Protein AF-A0A2L2Z3Y8-F1 (afdb_monomer_lite)

Foldseek 3Di:
DPPLPPDDDDPPPDDDPDPVDDDPDDDDWDQDDPNHGADPRAKWFDLDHPDDTDRDDDPNGPDIDIDD

Structure (mmCIF, N/CA/C/O backbone):
data_AF-A0A2L2Z3Y8-F1
#
_entry.id   AF-A0A2L2Z3Y8-F1
#
loop_
_atom_site.group_PDB
_atom_site.id
_atom_site.type_symbol
_atom_site.label_atom_id
_atom_site.label_alt_id
_atom_site.label_comp_id
_atom_site.label_asym_id
_atom_site.label_entity_id
_atom_site.label_seq_id
_atom_site.pdbx_PDB_ins_code
_atom_site.Cartn_x
_atom_site.Cartn_y
_atom_site.Cartn_z
_atom_site.occupancy
_atom_site.B_iso_or_equiv
_atom_site.auth_seq_id
_atom_site.auth_comp_id
_atom_site.auth_asym_id
_atom_site.auth_atom_id
_atom_site.pdbx_PDB_model_num
ATOM 1 N N . SER A 1 1 ? 5.728 -3.359 -1.026 1.00 79.69 1 SER A N 1
ATOM 2 C CA . SER A 1 1 ? 5.904 -4.798 -0.739 1.00 79.69 1 SER A CA 1
ATOM 3 C C . SER A 1 1 ? 4.884 -5.588 -1.539 1.00 79.69 1 SER A C 1
ATOM 5 O O . SER A 1 1 ? 3.951 -4.984 -2.060 1.00 79.69 1 SER A O 1
ATOM 7 N N . SER A 1 2 ? 5.068 -6.901 -1.681 1.00 83.69 2 SER A N 1
ATOM 8 C CA . SER A 1 2 ? 4.098 -7.809 -2.309 1.00 83.69 2 SER A CA 1
ATOM 9 C C . SER A 1 2 ? 2.731 -7.762 -1.613 1.00 83.69 2 SER A C 1
ATOM 11 O O . SER A 1 2 ? 2.593 -7.217 -0.518 1.00 83.69 2 SER A O 1
ATOM 13 N N . ALA A 1 3 ? 1.700 -8.333 -2.240 1.00 81.38 3 ALA A N 1
ATOM 14 C CA . ALA A 1 3 ? 0.334 -8.306 -1.709 1.00 81.38 3 ALA A CA 1
ATOM 15 C C . ALA A 1 3 ? 0.187 -8.996 -0.336 1.00 81.38 3 ALA A C 1
ATOM 17 O O . ALA A 1 3 ? -0.627 -8.556 0.477 1.00 81.38 3 ALA A O 1
ATOM 18 N N . ASP A 1 4 ? 0.991 -10.024 -0.063 1.00 82.00 4 ASP A N 1
ATOM 19 C CA . ASP A 1 4 ? 1.129 -10.684 1.247 1.00 82.00 4 ASP A CA 1
ATOM 20 C C . ASP A 1 4 ? 2.084 -9.938 2.202 1.00 82.00 4 ASP A C 1
ATOM 22 O O . ASP A 1 4 ? 2.196 -10.272 3.377 1.00 82.00 4 ASP A O 1
ATOM 26 N N . GLY A 1 5 ? 2.764 -8.910 1.693 1.00 79.25 5 GLY A N 1
ATOM 27 C CA . GLY A 1 5 ? 3.701 -8.056 2.402 1.00 79.25 5 GLY A CA 1
ATOM 28 C C . GLY A 1 5 ? 5.062 -8.683 2.712 1.00 79.25 5 GLY A C 1
ATOM 29 O O . GLY A 1 5 ? 5.893 -8.014 3.323 1.00 79.25 5 GLY A O 1
ATOM 30 N N . VAL A 1 6 ? 5.316 -9.920 2.283 1.00 82.56 6 VAL A N 1
ATOM 31 C CA . VAL A 1 6 ? 6.528 -10.681 2.638 1.00 82.56 6 VAL A CA 1
ATOM 32 C C . VAL A 1 6 ? 7.753 -10.213 1.848 1.00 82.56 6 VAL A C 1
ATOM 34 O O . VAL A 1 6 ? 8.872 -10.223 2.359 1.00 82.56 6 VAL A O 1
ATOM 37 N N . VAL A 1 7 ? 7.554 -9.768 0.607 1.00 86.38 7 VAL A N 1
ATOM 38 C CA . VAL A 1 7 ? 8.630 -9.343 -0.292 1.00 86.38 7 VAL A CA 1
ATOM 39 C C . VAL A 1 7 ? 8.675 -7.822 -0.357 1.00 86.38 7 VAL A C 1
ATOM 41 O O . VAL A 1 7 ? 7.672 -7.164 -0.644 1.00 86.38 7 VAL A O 1
ATOM 44 N N . SER A 1 8 ? 9.848 -7.235 -0.117 1.00 84.44 8 SER A N 1
ATOM 45 C CA . SER A 1 8 ? 10.053 -5.805 -0.352 1.00 84.44 8 SER A CA 1
ATOM 46 C C . SER A 1 8 ? 10.076 -5.525 -1.856 1.00 84.44 8 SER A C 1
ATOM 48 O O . SER A 1 8 ? 10.829 -6.149 -2.595 1.00 84.44 8 SER A O 1
ATOM 50 N N . LEU A 1 9 ? 9.238 -4.587 -2.291 1.00 85.25 9 LEU A N 1
ATOM 51 C CA . LEU A 1 9 ? 9.120 -4.131 -3.677 1.00 85.25 9 LEU A CA 1
ATOM 52 C C . LEU A 1 9 ? 9.108 -2.599 -3.637 1.00 85.25 9 LEU A C 1
ATOM 54 O O . LEU A 1 9 ? 8.025 -2.014 -3.527 1.00 85.25 9 LEU A O 1
ATOM 58 N N . PRO A 1 10 ? 10.282 -1.955 -3.537 1.00 84.56 10 PRO A N 1
ATOM 59 C CA . PRO A 1 10 ? 10.376 -0.506 -3.608 1.00 84.56 10 PRO A CA 1
ATOM 60 C C . PRO A 1 10 ? 10.051 -0.030 -5.028 1.00 84.56 10 PRO A C 1
ATOM 62 O O . PRO A 1 10 ? 10.337 -0.717 -6.004 1.00 84.56 10 PRO A O 1
ATOM 65 N N . LEU A 1 11 ? 9.454 1.158 -5.123 1.00 83.25 11 LEU A N 1
ATOM 66 C CA . LEU A 1 11 ? 9.256 1.839 -6.404 1.00 83.25 11 LEU A CA 1
ATOM 67 C C . LEU A 1 11 ? 10.609 2.186 -7.041 1.00 83.25 11 LEU A C 1
ATOM 69 O O . LEU A 1 11 ? 10.824 2.034 -8.241 1.00 83.25 11 LEU A O 1
ATOM 73 N N . GLU A 1 12 ? 11.537 2.630 -6.194 1.00 80.56 12 GLU A N 1
ATOM 74 C CA . GLU A 1 12 ? 12.914 2.902 -6.567 1.00 80.56 12 GLU A CA 1
ATOM 75 C C . GLU A 1 12 ? 13.615 1.597 -6.961 1.00 80.56 12 GLU A C 1
ATOM 77 O O . GLU A 1 12 ? 13.676 0.645 -6.183 1.00 80.56 12 GLU A O 1
ATOM 82 N N . GLY A 1 13 ? 14.135 1.553 -8.188 1.00 74.75 13 GLY A N 1
ATOM 83 C CA . GLY A 1 13 ? 14.797 0.367 -8.726 1.00 74.75 13 GLY A CA 1
ATOM 84 C C . GLY A 1 13 ? 13.858 -0.667 -9.353 1.00 74.75 13 GLY A C 1
ATOM 85 O O . GLY A 1 13 ? 14.310 -1.774 -9.647 1.00 74.75 13 GLY A O 1
ATOM 86 N N . PHE A 1 14 ? 12.584 -0.334 -9.593 1.00 81.88 14 PHE A N 1
ATOM 87 C CA . PHE A 1 14 ? 11.752 -1.130 -10.492 1.00 81.88 14 PHE A CA 1
ATOM 88 C C . PHE A 1 14 ? 12.165 -0.866 -11.946 1.00 81.88 14 PHE A C 1
ATOM 90 O O . PHE A 1 14 ? 12.019 0.245 -12.453 1.00 81.88 14 P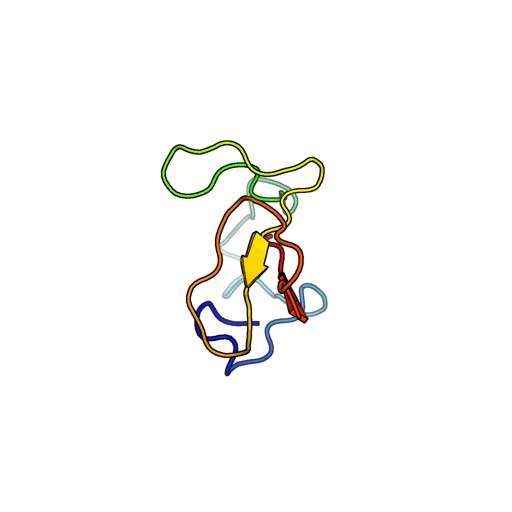HE A O 1
ATOM 97 N N . TYR A 1 15 ? 12.687 -1.893 -12.616 1.00 81.12 15 TYR A N 1
ATOM 98 C CA . TYR A 1 15 ? 13.092 -1.830 -14.020 1.00 81.12 15 TYR A CA 1
ATOM 99 C C . TYR A 1 15 ? 12.192 -2.718 -14.867 1.00 81.12 15 TYR A C 1
ATOM 101 O O . TYR A 1 15 ? 11.830 -3.824 -14.459 1.00 81.12 15 TYR A O 1
ATOM 109 N N . LEU A 1 16 ? 11.877 -2.254 -16.076 1.00 82.50 16 LEU A N 1
ATOM 110 C CA . LEU A 1 16 ? 11.161 -3.072 -17.045 1.00 82.50 16 LEU A CA 1
ATOM 111 C C . LEU A 1 16 ? 11.994 -4.320 -17.396 1.00 82.50 16 LEU A C 1
ATOM 113 O O . LEU A 1 16 ? 13.216 -4.215 -17.540 1.00 82.50 16 LEU A O 1
ATOM 117 N N . PRO A 1 17 ? 11.363 -5.498 -17.576 1.00 84.44 17 PRO A N 1
ATOM 118 C CA . PRO A 1 17 ? 12.085 -6.746 -17.837 1.00 84.44 17 PRO A CA 1
ATOM 119 C C . PRO A 1 17 ? 12.970 -6.712 -19.091 1.00 84.44 17 PRO A C 1
ATOM 121 O O . PRO A 1 17 ? 13.935 -7.468 -19.193 1.00 84.44 17 PRO A O 1
ATOM 124 N N . SER A 1 18 ? 12.641 -5.863 -20.070 1.00 85.19 18 SER A N 1
ATOM 125 C CA . SER A 1 18 ? 13.456 -5.638 -21.264 1.00 85.19 18 SER A CA 1
ATOM 126 C C . SER A 1 18 ? 13.125 -4.298 -21.925 1.00 85.19 18 SER A C 1
ATOM 128 O O . SER A 1 18 ? 12.112 -3.681 -21.615 1.00 85.19 18 SER A O 1
ATOM 130 N N . LYS A 1 19 ? 13.948 -3.895 -22.903 1.00 78.38 19 LYS A N 1
ATOM 131 C CA . LYS A 1 19 ? 13.738 -2.693 -23.735 1.00 78.38 19 LYS A CA 1
ATOM 132 C C . LYS A 1 19 ? 12.559 -2.796 -24.712 1.00 78.38 19 LYS A C 1
ATOM 134 O O . LYS A 1 19 ? 12.297 -1.844 -25.429 1.00 78.38 19 LYS A O 1
ATOM 139 N N . CYS A 1 20 ? 11.918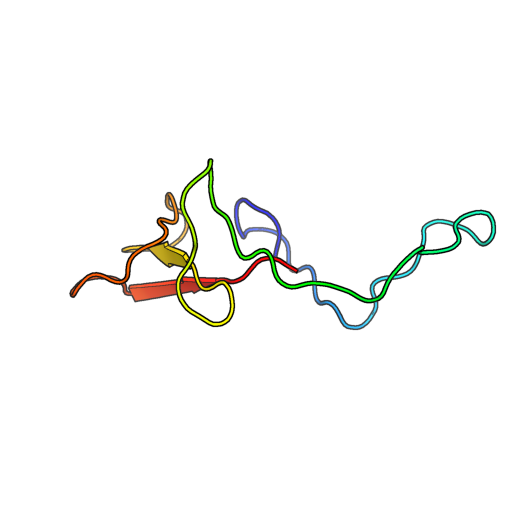 -3.961 -24.805 1.00 85.50 20 CYS A N 1
ATOM 140 C CA . CYS A 1 20 ? 10.729 -4.167 -25.636 1.00 85.50 20 CYS A CA 1
ATOM 141 C C . CYS A 1 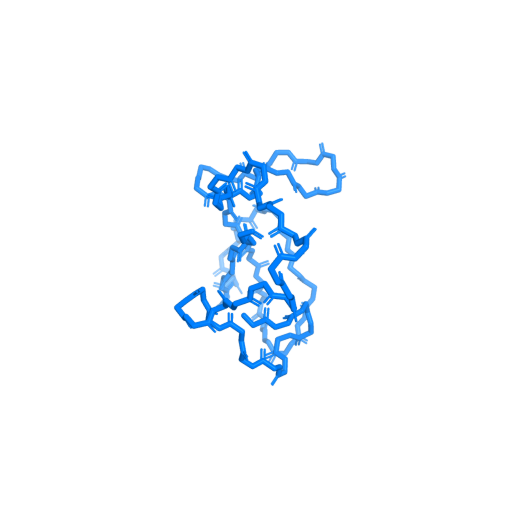20 ? 9.433 -3.797 -24.902 1.00 85.50 20 CYS A C 1
ATOM 143 O O . CYS A 1 20 ? 8.357 -3.947 -25.469 1.00 85.50 20 CYS A O 1
ATOM 145 N N . TRP A 1 21 ? 9.544 -3.393 -23.636 1.00 79.56 21 TRP A N 1
ATOM 146 C CA . TRP A 1 21 ? 8.460 -2.807 -22.871 1.00 79.56 21 TRP A CA 1
ATOM 147 C C . TRP A 1 21 ? 8.657 -1.297 -22.857 1.00 79.56 21 TRP A C 1
ATOM 149 O O . TRP A 1 21 ? 9.713 -0.825 -22.438 1.00 79.56 21 TRP A O 1
ATOM 159 N N . ASP A 1 22 ? 7.628 -0.575 -23.269 1.00 76.19 22 ASP A N 1
ATOM 160 C CA . ASP A 1 22 ? 7.451 0.837 -22.972 1.00 76.19 22 ASP A CA 1
ATOM 161 C C . ASP A 1 22 ? 6.347 0.901 -21.910 1.00 76.19 22 ASP A C 1
ATOM 163 O O . ASP A 1 22 ? 5.286 0.297 -22.074 1.00 76.19 22 ASP A O 1
ATOM 167 N N . GLY A 1 23 ? 6.628 1.516 -20.761 1.00 73.75 23 GLY A N 1
ATOM 168 C CA . GLY A 1 23 ? 5.581 1.789 -19.779 1.00 73.75 23 GLY A CA 1
ATOM 169 C C . GLY A 1 23 ? 4.689 2.889 -20.339 1.00 73.75 23 GLY A C 1
ATOM 170 O O . GLY A 1 23 ? 5.206 3.954 -20.665 1.00 73.75 23 GLY A O 1
ATOM 171 N N . ASP A 1 24 ? 3.391 2.628 -20.483 1.00 73.25 24 ASP A N 1
ATOM 172 C CA . ASP A 1 24 ? 2.467 3.597 -21.087 1.00 73.25 24 ASP A CA 1
ATOM 173 C C . ASP A 1 24 ? 2.287 4.856 -20.220 1.00 73.25 24 ASP A C 1
ATOM 175 O O . ASP A 1 24 ? 2.082 5.944 -20.755 1.00 73.25 24 ASP A O 1
ATOM 179 N N . GLU A 1 25 ? 2.385 4.733 -18.890 1.00 76.25 25 GLU A N 1
ATOM 180 C CA . GLU A 1 25 ? 2.089 5.818 -17.948 1.00 76.25 25 GLU A CA 1
ATOM 181 C C . GLU A 1 25 ? 3.002 5.798 -16.711 1.00 76.25 25 GLU A C 1
ATOM 183 O O . GLU A 1 25 ? 3.607 4.777 -16.362 1.00 76.25 25 GLU A O 1
ATOM 188 N N . ASP A 1 26 ? 3.088 6.950 -16.040 1.00 84.75 26 ASP A N 1
ATOM 189 C CA . ASP A 1 26 ? 3.684 7.053 -14.710 1.00 84.75 26 ASP A CA 1
ATOM 190 C C . ASP A 1 26 ? 2.902 6.196 -13.703 1.00 84.75 26 ASP A C 1
ATOM 192 O O . ASP A 1 26 ? 1.710 5.931 -13.857 1.00 84.75 26 ASP A O 1
ATOM 196 N N . TRP A 1 27 ? 3.574 5.788 -12.627 1.00 85.69 27 TRP A N 1
ATOM 197 C CA . TRP A 1 27 ? 2.929 5.063 -11.536 1.00 85.69 27 TRP A CA 1
ATOM 198 C C . TRP A 1 27 ? 1.736 5.843 -10.984 1.00 85.69 27 TRP A C 1
ATOM 200 O O . TRP A 1 27 ? 1.878 6.998 -10.568 1.00 85.69 27 TRP A O 1
ATOM 210 N N . TYR A 1 28 ? 0.578 5.191 -10.930 1.00 88.62 28 TYR A N 1
ATOM 211 C CA . TYR A 1 28 ? -0.635 5.760 -10.358 1.00 88.62 28 TYR A CA 1
ATOM 212 C C . TYR A 1 28 ? -0.855 5.209 -8.952 1.00 88.62 28 TYR A C 1
ATOM 214 O O . TYR A 1 28 ? -0.279 4.205 -8.564 1.00 88.62 28 TYR A O 1
ATOM 222 N N . ILE A 1 29 ? -1.656 5.886 -8.139 1.00 92.12 29 ILE A N 1
ATOM 223 C CA . ILE A 1 29 ? -2.081 5.316 -6.860 1.00 92.12 29 ILE A CA 1
ATOM 224 C C . ILE A 1 29 ? -3.462 4.719 -7.074 1.00 92.12 29 ILE A C 1
ATOM 226 O O . ILE A 1 29 ? -4.367 5.424 -7.513 1.00 92.12 29 ILE A O 1
ATOM 230 N N . GLU A 1 30 ? -3.622 3.445 -6.728 1.00 91.75 30 GLU A N 1
ATOM 231 C CA . GLU A 1 30 ? -4.925 2.790 -6.727 1.00 91.75 30 GLU A CA 1
ATOM 232 C C . GLU A 1 30 ? -5.873 3.522 -5.771 1.00 91.75 30 GLU A C 1
ATOM 234 O O . GLU A 1 30 ? -5.594 3.641 -4.575 1.00 91.75 30 GLU A O 1
ATOM 239 N N . ASP A 1 31 ? -6.997 3.999 -6.299 1.00 93.75 31 ASP A N 1
ATOM 240 C CA . ASP A 1 31 ? -8.025 4.733 -5.560 1.00 93.75 31 ASP A CA 1
ATOM 241 C C . ASP A 1 31 ? -9.284 3.889 -5.314 1.00 93.75 31 ASP A C 1
ATOM 243 O O . ASP A 1 31 ? -10.250 4.365 -4.715 1.00 93.75 31 ASP A O 1
ATOM 247 N N . ASN A 1 32 ? -9.272 2.620 -5.728 1.00 93.50 32 ASN A N 1
ATOM 248 C CA . ASN A 1 32 ? -10.380 1.698 -5.565 1.00 93.50 32 ASN A CA 1
ATOM 249 C C . ASN A 1 32 ? -9.927 0.341 -5.009 1.00 93.50 32 ASN A C 1
ATOM 251 O O . ASN A 1 32 ? -8.923 -0.238 -5.416 1.00 93.50 32 ASN A O 1
ATOM 255 N N . LEU A 1 33 ? -10.707 -0.208 -4.084 1.00 92.00 33 LEU A N 1
ATOM 256 C CA . LEU A 1 33 ? -10.527 -1.554 -3.560 1.00 92.00 33 LEU A CA 1
ATOM 257 C C . LEU A 1 33 ? -11.832 -2.335 -3.703 1.00 92.00 33 LEU A C 1
ATOM 259 O O . LEU A 1 33 ? -12.811 -2.050 -3.015 1.00 92.00 33 LEU A O 1
ATOM 263 N N . ASP A 1 34 ? -11.837 -3.336 -4.585 1.00 89.44 34 ASP A N 1
ATOM 264 C CA . ASP A 1 34 ? -12.981 -4.226 -4.835 1.00 89.44 34 ASP A CA 1
ATOM 265 C C . ASP A 1 34 ? -14.297 -3.475 -5.145 1.00 89.44 34 ASP A C 1
ATOM 267 O O . ASP A 1 34 ? -15.379 -3.838 -4.679 1.00 89.44 34 ASP A O 1
ATOM 271 N N . GLY A 1 35 ? -14.218 -2.391 -5.918 1.00 90.31 35 GLY A N 1
ATOM 272 C CA . GLY A 1 35 ? -15.353 -1.533 -6.262 1.00 90.31 35 GLY A CA 1
ATOM 273 C C . GLY A 1 35 ? -15.649 -0.441 -5.232 1.00 90.31 35 GLY A C 1
ATOM 274 O O . GLY A 1 35 ? -16.484 0.422 -5.500 1.00 90.31 35 GLY A O 1
ATOM 275 N N . GLN A 1 36 ? -14.964 -0.423 -4.085 1.00 91.19 36 GLN A N 1
ATOM 276 C CA . GLN A 1 36 ? -15.116 0.616 -3.068 1.00 91.19 36 GLN A CA 1
ATOM 277 C C . GLN A 1 36 ? -14.053 1.705 -3.23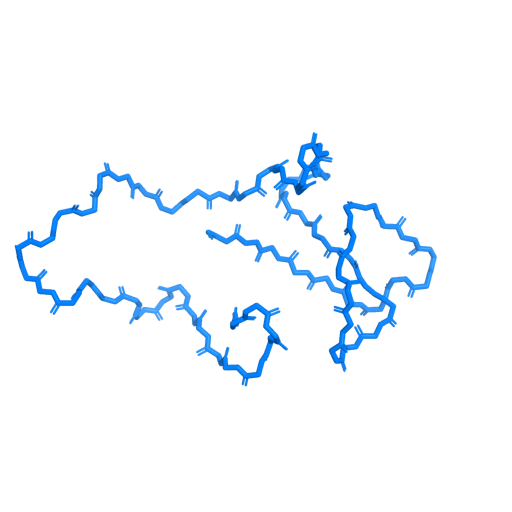7 1.00 91.19 36 GLN A C 1
ATOM 279 O O . GLN A 1 36 ? -12.865 1.383 -3.234 1.00 91.19 36 GLN A O 1
ATOM 284 N N . PRO A 1 37 ? -14.444 2.986 -3.345 1.00 92.38 37 PRO A N 1
ATOM 285 C CA . PRO A 1 37 ? -13.492 4.087 -3.309 1.00 92.38 37 PRO A CA 1
ATOM 286 C C . PRO A 1 37 ? -12.666 4.044 -2.023 1.00 92.38 37 PRO A C 1
ATOM 288 O O . PRO A 1 37 ? -13.212 3.875 -0.929 1.00 92.38 37 PRO A O 1
ATOM 291 N N . LEU A 1 38 ? -11.355 4.190 -2.166 1.00 94.19 38 LEU A N 1
ATOM 292 C CA . LEU A 1 38 ? -10.434 4.352 -1.055 1.00 94.19 38 LEU A CA 1
ATOM 293 C C . LEU A 1 38 ? -10.489 5.784 -0.522 1.00 94.19 38 LEU A C 1
ATOM 295 O O . LEU A 1 38 ? -10.977 6.711 -1.174 1.00 94.19 38 LEU A O 1
ATOM 299 N N . GLU A 1 39 ? -9.976 5.962 0.693 1.00 86.81 39 GLU A N 1
ATOM 300 C CA . GLU A 1 39 ? -9.716 7.295 1.227 1.00 86.81 39 GLU A CA 1
ATOM 301 C C . GLU A 1 39 ? -8.795 8.093 0.284 1.00 86.81 39 GLU A C 1
ATOM 303 O O . GLU A 1 39 ? -8.047 7.499 -0.506 1.00 86.81 39 GLU A O 1
ATOM 308 N N . PRO A 1 40 ? -8.804 9.439 0.376 1.00 85.25 40 PRO A N 1
ATOM 309 C CA . PRO A 1 40 ? -7.849 10.265 -0.348 1.00 85.25 40 PRO A CA 1
ATOM 310 C C . P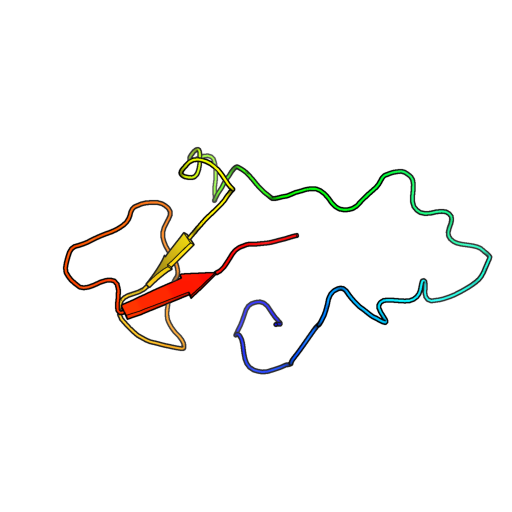RO A 1 40 ? -6.428 9.712 -0.199 1.00 85.25 40 PRO A C 1
ATOM 312 O O . PRO A 1 40 ? -6.028 9.301 0.890 1.00 85.25 40 PRO A O 1
ATOM 315 N N . GLU A 1 41 ? -5.678 9.708 -1.302 1.00 89.31 41 GLU A N 1
ATOM 316 C CA . GLU A 1 41 ? -4.328 9.129 -1.403 1.00 89.31 41 GLU A CA 1
ATOM 317 C C . GLU A 1 41 ? -4.247 7.585 -1.421 1.00 89.31 41 GLU A C 1
ATOM 319 O O . GLU A 1 41 ? -3.140 7.044 -1.339 1.00 89.31 41 GLU A O 1
ATOM 324 N N . GLY A 1 42 ? -5.370 6.863 -1.545 1.00 93.69 42 GLY A N 1
ATOM 325 C CA . GLY A 1 42 ? -5.377 5.418 -1.832 1.00 93.69 42 GLY A CA 1
ATOM 326 C C . GLY A 1 42 ? -4.898 4.535 -0.677 1.00 93.69 42 GLY A C 1
ATOM 327 O O . GLY A 1 42 ? -4.326 3.458 -0.881 1.00 93.69 42 GLY A O 1
ATOM 328 N N . TRP A 1 43 ? -5.073 4.996 0.563 1.00 94.06 43 TRP A N 1
ATOM 329 C CA . TRP A 1 43 ? -4.665 4.238 1.743 1.00 94.06 43 TRP A CA 1
ATOM 330 C C . TRP A 1 43 ? -5.649 3.116 2.070 1.00 94.06 43 TRP A C 1
ATOM 332 O O . TRP A 1 43 ? -6.860 3.302 2.107 1.00 94.06 43 TRP A O 1
ATOM 342 N N . MET A 1 44 ? -5.091 1.956 2.404 1.00 93.62 44 MET A N 1
ATOM 343 C CA . MET A 1 44 ? -5.794 0.823 2.989 1.00 93.62 44 MET A CA 1
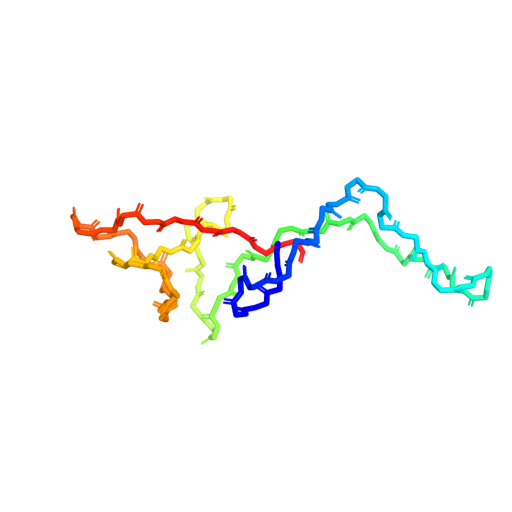ATOM 344 C C . MET A 1 44 ? -5.263 0.541 4.394 1.00 93.62 44 MET A C 1
ATOM 346 O O . MET A 1 44 ? -4.076 0.744 4.669 1.00 93.62 44 MET A O 1
ATOM 350 N N . TYR A 1 45 ? -6.106 -0.020 5.256 1.00 92.69 45 TYR A N 1
ATOM 351 C CA . TYR A 1 45 ? -5.842 -0.182 6.686 1.00 92.69 45 TYR A CA 1
ATOM 352 C C . TYR A 1 45 ? -6.075 -1.615 7.162 1.00 92.69 45 TYR A C 1
ATOM 354 O O . TYR A 1 45 ? -6.911 -2.330 6.615 1.00 92.69 45 TYR A O 1
ATOM 362 N N . ALA A 1 46 ? -5.342 -2.036 8.190 1.00 91.62 46 ALA A N 1
ATOM 363 C CA . ALA A 1 46 ? -5.477 -3.357 8.797 1.00 91.62 46 ALA A CA 1
ATOM 364 C C . ALA A 1 46 ? -5.166 -3.320 10.302 1.00 91.62 46 ALA A C 1
ATOM 366 O O . ALA A 1 46 ? -4.466 -2.428 10.792 1.00 91.62 46 ALA A O 1
ATOM 367 N N . THR A 1 47 ? -5.699 -4.296 11.040 1.00 91.19 47 THR A N 1
ATOM 368 C CA . THR A 1 47 ? -5.540 -4.390 12.500 1.00 91.19 47 THR A CA 1
ATOM 369 C C . THR A 1 47 ? -4.205 -4.983 12.932 1.00 91.19 47 THR A C 1
ATOM 371 O O . THR A 1 47 ? -3.736 -4.668 14.016 1.00 91.19 47 THR A O 1
ATOM 374 N N . ASP A 1 48 ? -3.584 -5.819 12.103 1.00 86.75 48 ASP A N 1
ATOM 375 C CA . ASP A 1 48 ? -2.229 -6.340 12.297 1.00 86.75 48 ASP A CA 1
ATOM 376 C C . ASP A 1 48 ? -1.555 -6.591 10.936 1.00 86.75 48 ASP A C 1
ATOM 378 O O . ASP A 1 48 ? -2.076 -6.187 9.895 1.00 86.75 48 ASP A O 1
ATOM 382 N N . PHE A 1 49 ? -0.384 -7.223 10.933 1.00 80.31 49 PHE A N 1
ATOM 383 C CA . PHE A 1 49 ? 0.284 -7.639 9.709 1.00 80.31 49 PHE A CA 1
ATOM 384 C C . PHE A 1 49 ? 0.928 -9.029 9.876 1.00 80.31 49 PHE A C 1
ATOM 386 O O . PHE A 1 49 ? 1.700 -9.195 10.827 1.00 80.31 49 PHE A O 1
ATOM 393 N N . PRO A 1 50 ? 0.697 -9.996 8.956 1.00 77.94 50 PRO A N 1
ATOM 394 C CA . PRO A 1 50 ? -0.117 -9.917 7.733 1.00 77.94 50 PRO A CA 1
ATOM 395 C C . PRO A 1 50 ? -1.609 -10.245 7.961 1.00 77.94 50 PRO A C 1
ATOM 397 O O . PRO A 1 50 ? -1.956 -11.331 8.414 1.00 77.94 50 PRO A O 1
ATOM 400 N N . THR A 1 51 ? -2.509 -9.348 7.543 1.00 79.81 51 THR A N 1
ATOM 401 C CA . THR A 1 51 ? -3.966 -9.586 7.529 1.00 79.81 51 THR A CA 1
ATOM 402 C C . THR A 1 51 ? -4.638 -8.924 6.328 1.00 79.81 51 THR A C 1
ATOM 404 O O . THR A 1 51 ? -3.988 -8.284 5.494 1.00 79.81 51 THR A O 1
ATOM 407 N N . LYS A 1 52 ? -5.958 -9.089 6.217 1.00 85.81 52 LYS A N 1
ATOM 408 C CA . LYS A 1 52 ? -6.764 -8.468 5.169 1.00 85.81 52 LYS A CA 1
ATOM 409 C C . LYS A 1 52 ? -6.840 -6.957 5.393 1.00 85.81 52 LYS A C 1
ATOM 411 O O . LYS A 1 52 ? -7.327 -6.495 6.421 1.00 85.81 52 LYS A O 1
ATOM 416 N N . TYR A 1 53 ? -6.395 -6.205 4.393 1.00 90.38 53 TYR A N 1
ATOM 417 C CA . TYR A 1 53 ? -6.535 -4.756 4.358 1.00 90.38 53 TYR A CA 1
ATOM 418 C C . TYR A 1 53 ? -7.938 -4.364 3.888 1.00 90.38 53 TYR A C 1
ATOM 420 O O . TYR A 1 53 ? -8.490 -4.992 2.983 1.00 90.38 53 TYR A O 1
ATOM 428 N N . GLY A 1 54 ? -8.499 -3.331 4.506 1.00 91.31 54 GLY A N 1
ATOM 429 C CA . GLY A 1 54 ? -9.780 -2.735 4.148 1.00 91.31 54 GLY A CA 1
ATOM 430 C C . GLY A 1 54 ? -9.649 -1.259 3.756 1.00 91.31 54 GLY A C 1
ATOM 431 O O . GLY A 1 54 ? -8.599 -0.653 3.982 1.00 91.31 54 GLY A O 1
ATOM 432 N N . PRO A 1 55 ? -10.717 -0.676 3.187 1.00 92.69 55 PRO A N 1
ATOM 433 C CA . PRO A 1 55 ? -10.693 0.686 2.653 1.00 92.69 55 PRO A CA 1
ATOM 434 C C . PRO A 1 55 ? -10.820 1.774 3.727 1.00 92.69 55 PRO A C 1
ATOM 436 O O . PRO A 1 55 ? -10.351 2.887 3.532 1.00 92.69 55 PRO A O 1
ATOM 439 N N . ASN A 1 56 ? -11.429 1.458 4.874 1.00 90.94 56 ASN A N 1
ATOM 440 C CA . ASN A 1 56 ? -11.747 2.441 5.910 1.00 90.94 56 ASN A CA 1
ATOM 441 C C . ASN A 1 56 ? -10.812 2.318 7.111 1.00 90.94 56 ASN A C 1
ATOM 443 O O . ASN A 1 56 ? -10.579 1.212 7.612 1.00 90.94 56 ASN A O 1
ATOM 447 N N . LYS A 1 57 ? -10.356 3.456 7.636 1.00 92.00 57 LYS A N 1
ATOM 448 C CA . LYS A 1 57 ? -9.616 3.495 8.896 1.00 92.00 57 LYS A CA 1
ATOM 449 C C . LYS A 1 57 ? -10.537 3.227 10.086 1.00 92.00 57 LYS A C 1
ATOM 451 O O . LYS A 1 57 ? -11.563 3.877 10.273 1.00 92.00 57 LYS A O 1
ATOM 456 N N . THR A 1 58 ? -10.119 2.319 10.956 1.00 90.25 58 THR A N 1
ATOM 457 C CA . THR A 1 58 ? -10.773 2.036 12.241 1.00 90.25 58 THR A CA 1
ATOM 458 C C . THR A 1 58 ? -9.874 2.427 13.411 1.00 90.25 58 THR A C 1
ATOM 460 O O . THR A 1 58 ? -8.667 2.620 13.260 1.00 90.25 58 THR A O 1
ATOM 463 N N . TRP A 1 59 ? -10.447 2.517 14.613 1.00 92.69 59 TRP A N 1
ATOM 464 C CA . TRP A 1 59 ? -9.702 2.860 15.832 1.00 92.69 59 TRP A CA 1
ATOM 465 C C . TRP A 1 59 ? -8.562 1.874 16.152 1.00 92.69 59 TRP A C 1
ATOM 467 O O . TRP A 1 59 ? -7.577 2.258 16.772 1.00 92.69 59 TRP A O 1
ATOM 477 N N . ASN A 1 60 ? -8.686 0.619 15.713 1.00 92.25 60 ASN A N 1
ATOM 478 C CA . ASN A 1 60 ? -7.702 -0.447 15.894 1.00 92.25 60 ASN A CA 1
ATOM 479 C C . ASN A 1 60 ? -6.868 -0.722 14.631 1.00 92.25 60 ASN A C 1
ATOM 481 O O . ASN A 1 60 ? -6.261 -1.783 14.527 1.00 92.25 60 ASN A O 1
ATOM 485 N N . SER A 1 61 ? -6.845 0.194 13.660 1.00 92.75 61 SER A N 1
ATOM 486 C CA . SER A 1 61 ? -5.965 0.085 12.494 1.00 92.75 61 SER A CA 1
ATOM 487 C C . SER A 1 61 ? -4.516 0.371 12.898 1.00 92.75 61 SER A C 1
ATOM 489 O O . SER A 1 61 ? -4.145 1.528 13.101 1.00 92.75 61 SER A O 1
ATOM 491 N N . LEU A 1 62 ? -3.702 -0.677 13.032 1.00 92.25 62 LEU A N 1
ATOM 492 C CA . LEU A 1 62 ? -2.302 -0.582 13.468 1.00 92.25 62 LEU A CA 1
ATOM 493 C C . LEU A 1 62 ? -1.320 -0.471 12.299 1.00 92.25 62 LEU A C 1
ATOM 495 O O . LEU A 1 62 ? -0.195 -0.006 12.479 1.00 92.25 62 LEU A O 1
ATOM 499 N N . VAL A 1 63 ? -1.739 -0.873 11.099 1.00 92.00 63 VAL A N 1
ATOM 500 C CA . VAL A 1 63 ? -0.927 -0.798 9.882 1.00 92.00 63 VAL A CA 1
ATOM 501 C C . VAL A 1 63 ? -1.726 -0.199 8.729 1.00 92.00 63 VAL A C 1
ATOM 503 O O . VAL A 1 63 ? -2.952 -0.318 8.663 1.00 92.00 63 VAL A O 1
ATOM 506 N N . ARG A 1 64 ? -1.016 0.434 7.792 1.00 92.38 64 ARG A N 1
ATOM 507 C CA . ARG A 1 64 ? -1.582 0.945 6.539 1.00 92.38 64 ARG A CA 1
ATOM 508 C C . ARG A 1 64 ? -0.665 0.655 5.358 1.00 92.38 64 ARG A C 1
ATOM 510 O O . ARG A 1 64 ? 0.546 0.542 5.537 1.00 92.38 64 ARG A O 1
ATOM 517 N N . ARG A 1 65 ? -1.231 0.567 4.157 1.00 91.56 65 ARG A N 1
ATOM 518 C CA . ARG A 1 65 ? -0.486 0.436 2.895 1.00 91.56 65 ARG A CA 1
ATOM 519 C C . ARG A 1 65 ? -1.202 1.175 1.770 1.00 91.56 65 ARG A C 1
ATOM 521 O O . ARG A 1 65 ? -2.406 1.373 1.855 1.00 91.56 65 ARG A O 1
ATOM 528 N N . ARG A 1 66 ? -0.474 1.508 0.708 1.00 92.12 66 ARG A N 1
ATOM 529 C CA . ARG A 1 66 ? -1.038 1.952 -0.572 1.00 92.12 66 ARG A CA 1
ATOM 530 C C . ARG A 1 66 ? -0.510 1.069 -1.691 1.00 92.12 66 ARG A C 1
ATOM 532 O O . ARG A 1 66 ? 0.573 0.492 -1.545 1.00 92.12 66 ARG A O 1
ATOM 539 N N . LYS A 1 67 ? -1.270 0.967 -2.772 1.00 90.69 67 LYS A N 1
ATOM 540 C CA . LYS A 1 67 ? -0.859 0.274 -3.989 1.00 90.69 67 LYS A CA 1
ATOM 541 C C . LYS A 1 67 ? -0.517 1.335 -5.036 1.00 90.69 67 LYS A C 1
ATOM 543 O O . LYS A 1 67 ? -1.341 2.208 -5.297 1.00 90.69 67 LYS A O 1
ATOM 548 N N . TRP A 1 68 ? 0.723 1.277 -5.512 1.00 89.00 68 TRP A N 1
ATOM 549 C CA . TRP A 1 68 ? 1.128 1.922 -6.758 1.00 89.00 68 TRP A CA 1
ATOM 550 C C . TRP A 1 68 ? 0.674 1.072 -7.948 1.00 89.00 68 TRP A C 1
ATOM 552 O O . TRP A 1 68 ? 0.445 -0.144 -7.723 1.00 89.00 68 TRP A O 1
#

pLDDT: mean 86.76, std 5.78, range [73.25, 94.19]

Sequence (68 aa):
SSADGVVSLPLEGFYLPSKCWDGDEDWYIEDNLDGQPLEPEGWMYATDFPTKYGPNKTWNSLVRRRKW

Organism: Parasteatoda tepidariorum (NCBI:txid114398)

Secondary structure (DSSP, 8-state):
--TTS-S---STT---SSTT----SPPPPP-EETTEEPSTT-EEEESSSSS--BSS--TT--EEEE--

Radius of gyration: 14.18 Å; chains: 1; bounding box: 30×21×42 Å